Protein AF-A0A660RM12-F1 (afdb_monomer_lite)

Radius of gyration: 24.5 Å; chains: 1; bounding box: 63×21×73 Å

pLDDT: mean 92.26, std 6.86, range [71.0, 98.56]

Structure (mmCIF, N/CA/C/O backbone):
data_AF-A0A660RM12-F1
#
_entry.id   AF-A0A660RM12-F1
#
loop_
_atom_site.group_PDB
_atom_site.id
_atom_site.type_symbol
_atom_site.label_atom_id
_atom_site.label_alt_id
_atom_site.label_comp_id
_atom_site.label_asym_id
_atom_site.label_entity_id
_atom_site.label_seq_id
_atom_site.pdbx_PDB_ins_code
_atom_site.Cartn_x
_atom_site.Cartn_y
_atom_site.Cartn_z
_atom_site.occupancy
_atom_site.B_iso_or_equiv
_atom_site.auth_seq_id
_atom_site.auth_comp_id
_atom_site.auth_asym_id
_atom_site.auth_atom_id
_atom_site.pdbx_PDB_model_num
ATOM 1 N N . MET A 1 1 ? -39.500 2.221 46.446 1.00 71.56 1 MET A N 1
ATOM 2 C CA . MET A 1 1 ? -39.098 2.548 45.055 1.00 71.56 1 MET A CA 1
ATOM 3 C C . MET A 1 1 ? -37.606 2.876 44.793 1.00 71.56 1 MET A C 1
ATOM 5 O O . MET A 1 1 ? -37.277 2.927 43.617 1.00 71.56 1 MET A O 1
ATOM 9 N N . PRO A 1 2 ? -36.665 3.040 45.754 1.00 85.75 2 PRO A N 1
ATOM 10 C CA . PRO A 1 2 ? -35.268 3.387 45.411 1.00 85.75 2 PRO A CA 1
ATOM 11 C C . PRO A 1 2 ? -34.409 2.206 44.906 1.00 85.75 2 PRO A C 1
ATOM 13 O O . PRO A 1 2 ? -33.490 2.400 44.117 1.00 85.75 2 PRO A O 1
A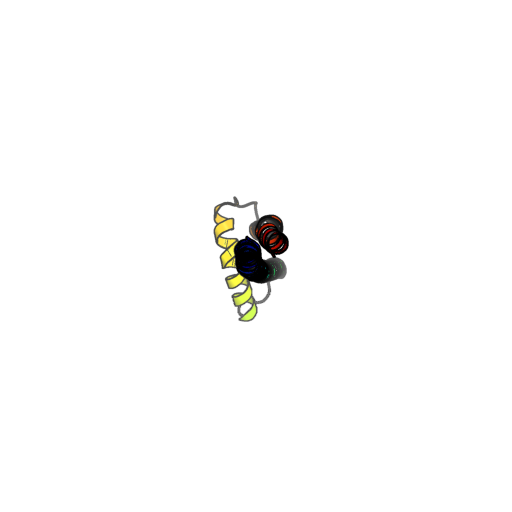TOM 16 N N . MET A 1 3 ? -34.731 0.969 45.305 1.00 89.12 3 MET A N 1
ATOM 17 C CA . MET A 1 3 ? -33.948 -0.230 44.957 1.00 89.12 3 MET A CA 1
ATOM 18 C C . MET A 1 3 ? -33.951 -0.548 43.449 1.00 89.12 3 MET A C 1
ATOM 20 O O . MET A 1 3 ? -32.929 -0.954 42.904 1.00 89.12 3 MET A O 1
ATOM 24 N N . LEU A 1 4 ? -35.069 -0.294 42.756 1.00 85.69 4 LEU A N 1
ATOM 25 C CA . LEU A 1 4 ? -35.182 -0.503 41.306 1.00 85.69 4 LEU A CA 1
ATOM 26 C C . LEU A 1 4 ? -34.331 0.494 40.505 1.00 85.69 4 LEU A C 1
ATOM 28 O O . LEU A 1 4 ? -33.701 0.109 39.525 1.00 85.69 4 LEU A O 1
ATOM 32 N N . VAL A 1 5 ? -34.250 1.753 40.947 1.00 88.00 5 VAL A N 1
ATOM 33 C CA . VAL A 1 5 ? -33.438 2.794 40.290 1.00 88.00 5 VAL A CA 1
ATOM 34 C C . VAL A 1 5 ? -31.944 2.477 40.404 1.00 88.00 5 VAL A C 1
ATOM 36 O O . VAL A 1 5 ? -31.204 2.587 39.427 1.00 88.00 5 VAL A O 1
ATOM 39 N N . ILE A 1 6 ? -31.506 2.018 41.581 1.00 88.25 6 ILE A N 1
ATOM 40 C CA . ILE A 1 6 ? -30.118 1.598 41.817 1.00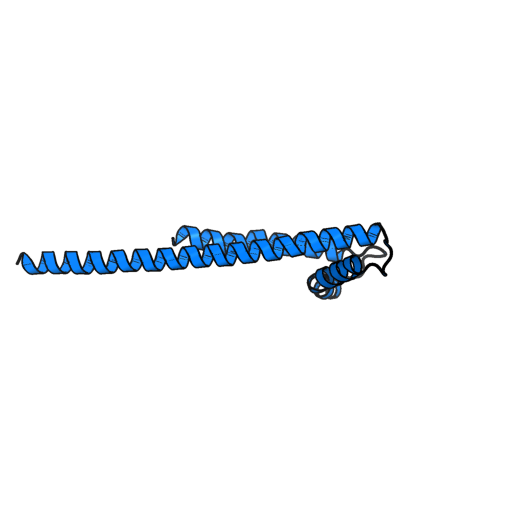 88.25 6 ILE A CA 1
ATOM 41 C C . ILE A 1 6 ? -29.770 0.392 40.940 1.00 88.25 6 ILE A C 1
ATOM 43 O O . ILE A 1 6 ? -28.719 0.379 40.300 1.00 88.25 6 ILE A O 1
ATOM 47 N N . TRP A 1 7 ? -30.665 -0.596 40.863 1.00 88.06 7 TRP A N 1
ATOM 48 C CA . TRP A 1 7 ? -30.447 -1.785 40.043 1.00 88.06 7 TRP A CA 1
ATOM 49 C C . TRP A 1 7 ? -30.310 -1.446 38.550 1.00 88.06 7 TRP A C 1
ATOM 51 O O . TRP A 1 7 ? -29.341 -1.869 37.920 1.00 88.06 7 TRP A O 1
ATOM 61 N N . ILE A 1 8 ? -31.201 -0.610 38.003 1.00 86.81 8 ILE A N 1
ATOM 62 C CA . ILE A 1 8 ? -31.144 -0.158 36.600 1.00 86.81 8 ILE A CA 1
ATOM 63 C C . ILE A 1 8 ? -29.845 0.610 36.314 1.00 86.81 8 ILE A C 1
ATOM 65 O O . ILE A 1 8 ? -29.202 0.370 35.293 1.00 86.81 8 ILE A O 1
ATOM 69 N N . SER A 1 9 ? -29.416 1.485 37.228 1.00 85.31 9 SER A N 1
ATOM 70 C CA . SER A 1 9 ? -28.171 2.254 37.088 1.00 85.31 9 SER A CA 1
ATOM 71 C C . SER A 1 9 ? -26.925 1.356 37.063 1.00 85.31 9 SER A C 1
ATOM 73 O O . SER A 1 9 ? -26.055 1.515 36.205 1.00 85.31 9 SER A O 1
ATOM 75 N N . ILE A 1 10 ? -26.855 0.353 37.945 1.00 85.69 10 ILE A N 1
ATOM 76 C CA . ILE A 1 10 ? -25.721 -0.584 38.012 1.00 85.69 10 ILE A CA 1
ATOM 77 C C . ILE A 1 10 ? -25.658 -1.469 36.762 1.00 85.69 10 ILE A C 1
ATOM 79 O O . ILE A 1 10 ? -24.586 -1.626 36.170 1.00 85.69 10 ILE A O 1
ATOM 83 N N . VAL A 1 11 ? -26.794 -2.035 36.344 1.00 87.38 11 VAL A N 1
ATOM 84 C CA . VAL A 1 11 ? -26.868 -2.879 35.141 1.00 87.38 11 VAL A CA 1
ATOM 85 C C . VAL A 1 11 ? -26.524 -2.062 33.894 1.00 87.38 11 VAL A C 1
ATOM 87 O O . VAL A 1 11 ? -25.710 -2.505 33.083 1.00 87.38 11 VAL A O 1
ATOM 90 N N . GLY A 1 12 ? -27.061 -0.844 33.779 1.00 80.56 12 GLY A N 1
ATOM 91 C CA . GLY A 1 12 ? -26.752 0.082 32.689 1.00 80.56 12 GLY A CA 1
ATOM 92 C C . GLY A 1 12 ? -25.262 0.410 32.609 1.00 80.56 12 GLY A C 1
ATOM 93 O O . GLY A 1 12 ? -24.659 0.254 31.551 1.00 80.56 12 GLY A O 1
ATOM 94 N N . LYS A 1 13 ? -24.631 0.762 33.735 1.00 82.69 13 LYS A N 1
ATOM 95 C CA . LYS A 1 13 ? -23.201 1.110 33.780 1.00 82.69 13 LYS A CA 1
ATOM 96 C C . LYS A 1 13 ? -22.293 -0.072 33.430 1.00 82.69 13 LYS A C 1
ATOM 98 O O . LYS A 1 13 ? -21.286 0.108 32.747 1.00 82.69 13 LYS A O 1
ATOM 103 N N . LYS A 1 14 ? -22.648 -1.287 33.862 1.00 81.88 14 LYS A N 1
ATOM 104 C CA . LYS A 1 14 ? -21.896 -2.509 33.530 1.00 81.88 14 LYS A CA 1
ATOM 105 C C . LYS A 1 14 ? -21.989 -2.847 32.040 1.00 81.88 14 LYS A C 1
ATOM 107 O O . LYS A 1 14 ? -20.973 -3.186 31.438 1.00 81.88 14 LYS A O 1
ATOM 112 N N . ASN A 1 15 ? -23.180 -2.737 31.450 1.00 80.25 15 ASN A N 1
ATOM 113 C CA . ASN A 1 15 ? -23.387 -2.981 30.021 1.00 80.25 15 ASN A CA 1
ATOM 114 C C . ASN A 1 15 ? -22.703 -1.914 29.158 1.00 80.25 15 ASN A C 1
ATOM 116 O O . ASN A 1 15 ? -22.064 -2.258 28.168 1.00 80.25 15 ASN A O 1
ATOM 120 N N . PHE A 1 16 ? -22.772 -0.647 29.573 1.00 79.19 16 PHE A N 1
ATOM 121 C CA . PHE A 1 16 ? -22.105 0.467 28.903 1.00 79.19 16 PHE A CA 1
ATOM 122 C C . PHE A 1 16 ? -20.579 0.298 28.907 1.00 79.19 16 PHE A C 1
ATOM 124 O O . PHE A 1 16 ? -19.966 0.276 27.847 1.00 79.19 16 PHE A O 1
ATOM 131 N N . SER A 1 17 ? -19.982 0.014 30.071 1.00 80.75 17 SER A N 1
ATOM 132 C CA . SER A 1 17 ? -18.533 -0.222 30.180 1.00 80.75 17 SER A CA 1
ATOM 133 C C . SER A 1 17 ? -18.052 -1.433 29.375 1.00 80.75 17 SER A C 1
ATOM 135 O O . SER A 1 17 ? -16.912 -1.461 28.912 1.00 80.75 17 SER A O 1
ATOM 137 N N . LYS A 1 18 ? -18.896 -2.459 29.217 1.00 84.00 18 LYS A N 1
ATOM 138 C CA . LYS A 1 18 ? -18.576 -3.598 28.353 1.00 84.00 18 LYS A CA 1
ATOM 139 C C . LYS A 1 18 ? -18.587 -3.189 26.876 1.00 84.00 18 LYS A C 1
ATOM 141 O O . LYS A 1 18 ? -17.625 -3.489 26.180 1.00 84.00 18 LYS A O 1
ATOM 146 N N . GLY A 1 19 ? -19.622 -2.471 26.436 1.00 83.69 19 GLY A N 1
ATOM 147 C CA . GLY A 1 19 ? -19.730 -1.977 25.060 1.00 83.69 19 GLY A CA 1
ATOM 148 C C . GLY A 1 19 ? -18.557 -1.081 24.657 1.00 83.69 19 GLY A C 1
ATOM 149 O O . GLY A 1 19 ? -17.985 -1.278 23.592 1.00 83.69 19 GLY A O 1
ATOM 150 N N . GLU A 1 20 ? -18.128 -0.178 25.542 1.00 85.75 20 GLU A N 1
ATOM 151 C CA . GLU A 1 20 ? -16.952 0.677 25.318 1.00 85.75 20 GLU A CA 1
ATOM 152 C C . GLU A 1 20 ? -15.669 -0.140 25.097 1.00 85.75 20 GLU A C 1
ATOM 154 O O . GLU A 1 20 ? -14.894 0.146 24.188 1.00 85.75 20 GLU A O 1
ATOM 159 N N . LYS A 1 21 ? -15.451 -1.199 25.887 1.00 87.50 21 LYS A N 1
ATOM 160 C CA . LYS A 1 21 ? -14.273 -2.070 25.734 1.00 87.50 21 LYS A CA 1
ATOM 161 C C . LYS A 1 21 ? -14.311 -2.871 24.438 1.00 87.50 21 LYS A C 1
ATOM 163 O O . LYS A 1 21 ? -13.277 -3.009 23.790 1.00 87.50 21 LYS A O 1
ATOM 168 N N . ASP A 1 22 ? -15.480 -3.386 24.066 1.00 89.12 22 ASP A N 1
ATOM 169 C CA . ASP A 1 22 ? -15.648 -4.153 22.832 1.00 89.12 22 ASP A CA 1
ATOM 170 C C . ASP A 1 22 ? -15.381 -3.255 21.605 1.00 89.12 22 ASP A C 1
ATOM 172 O O . ASP A 1 22 ? -14.647 -3.649 20.698 1.00 89.12 22 ASP A O 1
ATOM 176 N N . MET A 1 23 ? -15.877 -2.012 21.612 1.00 89.44 23 MET A N 1
ATOM 177 C CA . MET A 1 23 ? -15.620 -1.015 20.561 1.00 89.44 23 MET A CA 1
ATOM 178 C C . MET A 1 23 ? -14.145 -0.603 20.493 1.00 89.44 23 MET A C 1
ATOM 180 O O . MET A 1 23 ? -13.568 -0.573 19.405 1.00 89.44 23 MET A O 1
ATOM 184 N N . PHE 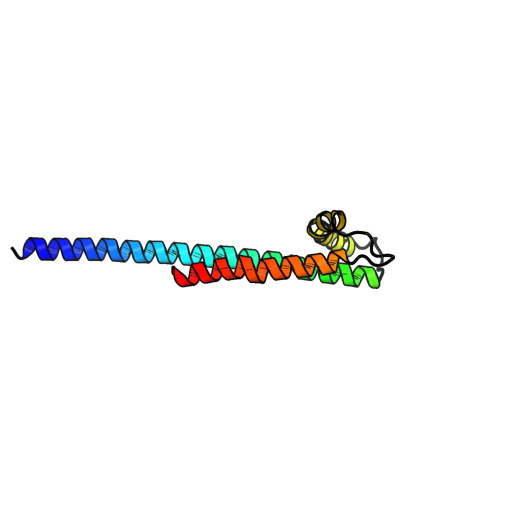A 1 24 ? -13.503 -0.404 21.646 1.00 92.94 24 PHE A N 1
ATOM 185 C CA . PHE A 1 24 ? -12.074 -0.108 21.727 1.00 92.94 24 PHE A CA 1
ATOM 186 C C . PHE A 1 24 ? -11.204 -1.227 21.134 1.00 92.94 24 PHE A C 1
ATOM 188 O O . PHE A 1 24 ? -10.259 -0.966 20.386 1.00 92.94 24 PHE A O 1
ATOM 195 N N . ILE A 1 25 ? -11.515 -2.493 21.430 1.00 94.94 25 ILE A N 1
ATOM 196 C CA . ILE A 1 25 ? -10.779 -3.643 20.878 1.00 94.94 25 ILE A CA 1
ATOM 197 C C . ILE A 1 25 ? -10.967 -3.721 19.357 1.00 94.94 25 ILE A C 1
ATOM 199 O O . ILE A 1 25 ? -9.993 -3.923 18.629 1.00 94.94 25 ILE A O 1
ATOM 203 N N . LEU A 1 26 ? -12.196 -3.532 18.870 1.00 95.75 26 LEU A N 1
ATOM 204 C CA . LEU A 1 26 ? -12.498 -3.550 17.437 1.00 95.75 26 LEU A CA 1
ATOM 205 C C . LEU A 1 26 ? -11.792 -2.418 16.680 1.00 95.75 26 LEU A C 1
ATOM 207 O O . LEU A 1 26 ? -11.209 -2.669 15.625 1.00 95.75 26 LEU A O 1
ATOM 211 N N . GLY A 1 27 ? -11.787 -1.198 17.222 1.00 97.06 27 GLY A N 1
ATOM 212 C CA . GLY A 1 27 ? -11.089 -0.064 16.615 1.00 97.06 27 GLY A CA 1
ATOM 213 C C . GLY A 1 27 ? -9.582 -0.310 16.496 1.00 97.06 27 GLY A C 1
ATOM 214 O O . GLY A 1 27 ? -9.010 -0.162 15.414 1.00 97.06 27 GLY A O 1
ATOM 215 N N . ASN A 1 28 ? -8.949 -0.815 17.561 1.00 97.56 28 ASN A N 1
ATOM 216 C CA . ASN A 1 28 ? -7.530 -1.191 17.535 1.00 97.56 28 ASN A CA 1
ATOM 217 C C . ASN A 1 28 ? -7.222 -2.302 16.523 1.00 97.56 28 ASN A C 1
ATOM 219 O O . ASN A 1 28 ? -6.180 -2.262 15.866 1.00 97.56 28 ASN A O 1
ATOM 223 N N . LEU A 1 29 ? -8.120 -3.278 16.361 1.00 97.69 29 LEU A N 1
ATOM 224 C CA . LEU A 1 29 ? -7.962 -4.334 15.362 1.00 97.69 29 LEU A CA 1
ATOM 225 C C . LEU A 1 29 ? -7.972 -3.762 13.936 1.00 97.69 29 LEU A C 1
ATOM 227 O O . LEU A 1 29 ? -7.120 -4.131 13.127 1.00 97.69 29 LEU A O 1
ATOM 231 N N . LEU A 1 30 ? -8.889 -2.838 13.632 1.00 98.12 30 LEU A N 1
ATOM 232 C CA . LEU A 1 30 ? -8.943 -2.170 12.326 1.00 98.12 30 LEU A CA 1
ATOM 233 C C . LEU A 1 30 ? -7.676 -1.352 12.052 1.00 98.12 30 LEU A C 1
ATOM 235 O O . LEU A 1 30 ? -7.103 -1.460 10.965 1.00 98.12 30 LEU A O 1
ATOM 239 N N . ILE A 1 31 ? -7.192 -0.600 13.046 1.00 98.38 31 ILE A N 1
ATOM 240 C CA . ILE A 1 31 ? -5.932 0.154 12.950 1.00 98.38 31 ILE A CA 1
ATOM 241 C C . ILE A 1 31 ? -4.763 -0.794 12.660 1.00 98.38 31 ILE A C 1
ATOM 243 O O . ILE A 1 31 ? -3.952 -0.518 11.772 1.00 98.38 31 ILE A O 1
ATOM 247 N N . ALA A 1 32 ? -4.679 -1.925 13.367 1.00 98.25 32 ALA A N 1
ATOM 248 C CA . ALA A 1 32 ? -3.611 -2.903 13.180 1.00 98.25 32 ALA A CA 1
ATOM 249 C C . ALA A 1 32 ? -3.638 -3.523 11.775 1.00 98.25 32 ALA A C 1
ATOM 251 O O . ALA A 1 32 ? -2.601 -3.583 11.114 1.00 98.25 32 ALA A O 1
ATOM 252 N N . ILE A 1 33 ? -4.816 -3.925 11.287 1.00 98.38 33 ILE A N 1
ATOM 253 C CA . ILE A 1 33 ? -4.985 -4.477 9.935 1.00 98.38 33 ILE A CA 1
ATOM 254 C C . ILE A 1 33 ? -4.566 -3.452 8.879 1.00 98.38 33 ILE A C 1
ATOM 256 O O . ILE A 1 33 ? -3.770 -3.774 7.995 1.00 98.38 33 ILE A O 1
ATOM 260 N N . GLY A 1 34 ? -5.057 -2.215 8.985 1.00 98.44 34 GLY A N 1
ATOM 261 C CA . GLY A 1 34 ? -4.678 -1.147 8.065 1.00 98.44 34 GLY A CA 1
ATOM 262 C C . GLY A 1 34 ? -3.173 -0.871 8.092 1.00 98.44 34 GLY A C 1
ATOM 263 O O . GLY A 1 34 ? -2.548 -0.761 7.042 1.00 98.44 34 GLY A O 1
ATOM 264 N N . SER A 1 35 ? -2.554 -0.861 9.272 1.00 98.31 35 SER A N 1
ATOM 265 C CA . SER A 1 35 ? -1.109 -0.633 9.414 1.00 98.31 35 SER A CA 1
ATOM 266 C C . SER A 1 35 ? -0.271 -1.748 8.784 1.00 98.31 35 SER A C 1
ATOM 268 O O . SER A 1 35 ? 0.718 -1.474 8.106 1.00 98.31 35 SER A O 1
ATOM 270 N N . VAL A 1 36 ? -0.665 -3.014 8.957 1.00 98.56 36 VAL A N 1
ATOM 271 C CA . VAL A 1 36 ? 0.012 -4.143 8.297 1.00 98.56 36 VAL A CA 1
ATOM 272 C C . VAL A 1 36 ? -0.132 -4.038 6.780 1.00 98.56 36 VAL A C 1
ATOM 274 O O . VAL A 1 36 ? 0.848 -4.226 6.058 1.00 98.56 36 VAL A O 1
ATOM 277 N N . LEU A 1 37 ? -1.323 -3.688 6.289 1.00 98.56 37 LEU A N 1
ATOM 278 C CA . LEU A 1 37 ? -1.562 -3.504 4.860 1.00 98.56 37 LEU A CA 1
ATOM 279 C C . LEU A 1 37 ? -0.710 -2.362 4.282 1.00 98.56 37 LEU A C 1
ATOM 281 O O . LEU A 1 37 ? -0.104 -2.546 3.227 1.00 98.56 37 LEU A O 1
ATOM 285 N N . HIS A 1 38 ? -0.588 -1.241 5.002 1.00 98.50 38 HIS A N 1
ATOM 286 C CA . HIS A 1 38 ? 0.306 -0.134 4.648 1.00 98.50 38 HIS A CA 1
ATOM 287 C C . HIS A 1 38 ? 1.749 -0.617 4.459 1.00 98.50 38 HIS A C 1
ATOM 289 O O . HIS A 1 38 ? 2.364 -0.362 3.426 1.00 98.50 38 HIS A O 1
ATOM 295 N N . ILE A 1 39 ? 2.282 -1.375 5.426 1.00 98.56 39 ILE A N 1
ATOM 296 C CA . ILE A 1 39 ? 3.656 -1.898 5.379 1.00 98.56 39 ILE A CA 1
ATOM 297 C C . ILE A 1 39 ? 3.862 -2.799 4.158 1.00 98.56 39 ILE A C 1
ATOM 299 O O . ILE A 1 39 ? 4.875 -2.680 3.469 1.00 98.56 39 ILE A O 1
ATOM 303 N N . VAL A 1 40 ? 2.905 -3.684 3.865 1.00 98.44 40 VAL A N 1
ATOM 304 C CA . VAL A 1 40 ? 2.980 -4.580 2.701 1.00 98.44 40 VAL A CA 1
ATOM 305 C C . VAL A 1 40 ? 2.983 -3.782 1.398 1.00 98.44 40 VAL A C 1
ATOM 307 O O . VAL A 1 40 ? 3.826 -4.030 0.534 1.00 98.44 40 VAL A O 1
ATOM 310 N N . ILE A 1 41 ? 2.086 -2.803 1.253 1.00 98.38 41 ILE A N 1
ATOM 311 C CA . ILE A 1 41 ? 2.045 -1.945 0.061 1.00 98.38 41 ILE A CA 1
ATOM 312 C C . ILE A 1 41 ? 3.356 -1.174 -0.084 1.00 98.38 41 ILE A C 1
ATOM 314 O O . ILE A 1 41 ? 3.936 -1.155 -1.168 1.00 98.38 41 ILE A O 1
ATOM 318 N N . TYR A 1 42 ? 3.857 -0.589 1.002 1.00 98.19 42 TYR A N 1
ATOM 319 C CA . TYR A 1 42 ? 5.089 0.193 1.008 1.00 98.19 42 TYR A CA 1
ATOM 320 C C . TYR A 1 42 ? 6.325 -0.651 0.664 1.00 98.19 42 TYR A C 1
ATOM 322 O O . TYR A 1 42 ? 7.203 -0.207 -0.077 1.00 98.19 42 TYR A O 1
ATOM 330 N N . PHE A 1 43 ? 6.365 -1.905 1.121 1.00 98.38 43 PHE A N 1
ATOM 331 C CA . PHE A 1 43 ? 7.384 -2.873 0.720 1.00 98.38 43 PHE A CA 1
ATOM 332 C C . PHE A 1 43 ? 7.373 -3.107 -0.796 1.00 98.38 43 PHE A C 1
ATOM 334 O O . PHE A 1 43 ? 8.408 -2.950 -1.450 1.00 98.38 43 PHE A O 1
ATOM 341 N N . PHE A 1 44 ? 6.212 -3.424 -1.380 1.00 98.31 44 PHE A N 1
ATOM 342 C CA . PHE A 1 44 ? 6.104 -3.625 -2.829 1.00 98.31 44 PHE A CA 1
ATOM 343 C C . PHE A 1 44 ? 6.397 -2.349 -3.617 1.00 98.31 44 PHE A C 1
ATOM 345 O O . PHE A 1 44 ? 7.043 -2.420 -4.661 1.00 98.31 44 PHE A O 1
ATOM 352 N N . TYR A 1 45 ? 5.996 -1.187 -3.102 1.00 98.12 45 TYR A N 1
ATOM 353 C CA . TYR A 1 45 ? 6.296 0.112 -3.697 1.00 98.12 45 TYR A CA 1
ATOM 354 C C . TYR A 1 45 ? 7.810 0.288 -3.895 1.00 98.12 45 TYR A C 1
ATOM 356 O O . TYR A 1 45 ? 8.267 0.573 -5.002 1.00 98.12 45 TYR A O 1
ATOM 364 N N . PHE A 1 46 ? 8.613 0.013 -2.862 1.00 98.25 46 PHE A N 1
ATOM 365 C CA . PHE A 1 46 ? 10.071 0.071 -2.976 1.00 98.25 46 PHE A CA 1
ATOM 366 C C . PHE A 1 46 ? 10.663 -1.011 -3.869 1.00 98.25 46 PHE A C 1
ATOM 368 O O . PHE A 1 46 ? 11.542 -0.709 -4.674 1.00 98.25 46 PHE A O 1
ATOM 375 N N . VAL A 1 47 ? 10.195 -2.255 -3.763 1.00 98.12 47 VAL A N 1
ATOM 376 C CA . VAL A 1 47 ? 10.668 -3.350 -4.626 1.00 98.12 47 VAL A CA 1
ATOM 377 C C . VAL A 1 47 ? 10.477 -3.000 -6.103 1.00 98.12 47 VAL A C 1
ATOM 379 O O . VAL A 1 47 ? 11.391 -3.206 -6.901 1.00 98.12 47 VAL A O 1
ATOM 382 N N . ILE A 1 48 ? 9.328 -2.427 -6.465 1.00 97.75 48 ILE A N 1
ATOM 383 C CA . ILE A 1 48 ? 9.015 -2.028 -7.842 1.00 97.75 48 ILE A CA 1
ATOM 384 C C . ILE A 1 48 ? 9.886 -0.851 -8.285 1.00 97.75 48 ILE A C 1
ATOM 386 O O . ILE A 1 48 ? 10.390 -0.871 -9.407 1.00 97.75 48 ILE A O 1
ATOM 390 N N . ILE A 1 49 ? 10.125 0.139 -7.418 1.00 97.38 49 ILE A N 1
ATOM 391 C CA . ILE A 1 49 ? 11.063 1.235 -7.716 1.00 97.38 49 ILE A CA 1
ATOM 392 C C . ILE A 1 49 ? 12.463 0.686 -7.984 1.00 97.38 49 ILE A C 1
ATOM 394 O O . ILE A 1 49 ? 13.076 1.037 -8.991 1.00 97.38 49 ILE A O 1
ATOM 398 N N . ILE A 1 50 ? 12.964 -0.199 -7.120 1.00 96.81 50 ILE A N 1
ATOM 399 C CA . ILE A 1 50 ? 14.287 -0.803 -7.291 1.00 96.81 50 ILE A CA 1
ATOM 400 C C . ILE A 1 50 ? 14.323 -1.596 -8.600 1.00 96.81 50 ILE A C 1
ATOM 402 O O . ILE A 1 50 ? 15.249 -1.415 -9.384 1.00 96.81 50 ILE A O 1
ATOM 406 N N . ALA A 1 51 ? 13.309 -2.415 -8.889 1.00 95.12 51 ALA A N 1
ATOM 407 C CA . ALA A 1 51 ? 13.217 -3.152 -10.147 1.00 95.12 51 ALA A CA 1
ATOM 408 C C . ALA A 1 51 ? 13.220 -2.222 -11.376 1.00 95.12 51 ALA A C 1
ATOM 410 O O . ALA A 1 51 ? 13.924 -2.494 -12.348 1.00 95.12 51 ALA A O 1
ATOM 411 N N . ALA A 1 52 ? 12.485 -1.107 -11.327 1.00 93.94 52 ALA A N 1
ATOM 412 C CA . ALA A 1 52 ? 12.453 -0.114 -12.399 1.00 93.94 52 ALA A CA 1
ATOM 413 C C . ALA A 1 52 ? 13.831 0.534 -12.609 1.00 93.94 52 ALA A C 1
ATOM 415 O O . ALA A 1 52 ? 14.307 0.613 -13.741 1.00 93.94 52 ALA A O 1
ATOM 416 N N . VAL A 1 53 ? 14.526 0.906 -11.532 1.00 94.56 53 VAL A N 1
ATOM 417 C CA . VAL A 1 53 ? 15.892 1.448 -11.607 1.00 94.56 53 VAL A CA 1
ATOM 418 C C . VAL A 1 53 ? 16.874 0.411 -12.157 1.00 94.56 53 VAL A C 1
ATOM 420 O O . VAL A 1 53 ? 17.655 0.721 -13.058 1.00 94.56 53 VAL A O 1
ATOM 423 N N . LEU A 1 54 ? 16.818 -0.837 -11.679 1.00 93.75 54 LEU A N 1
ATOM 424 C CA . LEU A 1 54 ? 17.658 -1.927 -12.188 1.00 93.75 54 LEU A CA 1
ATOM 425 C C . LEU A 1 54 ? 17.407 -2.183 -13.682 1.00 93.75 54 LEU A C 1
ATOM 427 O O . LEU A 1 54 ? 18.350 -2.510 -14.400 1.00 93.75 54 LEU A O 1
ATOM 431 N N . SER A 1 55 ? 16.184 -1.975 -14.179 1.00 89.38 55 SER A N 1
ATOM 432 C CA . SER A 1 55 ? 15.873 -2.136 -15.605 1.00 89.38 55 SER A CA 1
ATOM 433 C C . SER A 1 55 ? 16.626 -1.138 -16.499 1.00 89.38 55 SER A C 1
ATOM 435 O O . SER A 1 55 ? 17.050 -1.495 -17.601 1.00 89.38 55 SER A O 1
ATOM 437 N N . TRP A 1 56 ? 16.876 0.081 -16.006 1.00 89.06 56 TRP A N 1
ATOM 438 C CA . TRP A 1 56 ? 17.687 1.082 -16.706 1.00 89.06 56 TRP A CA 1
ATOM 439 C C . TRP A 1 56 ? 19.182 0.808 -16.592 1.00 89.06 56 TRP A C 1
ATOM 441 O O . TRP A 1 56 ? 19.905 0.956 -17.574 1.00 89.06 56 TRP A O 1
ATOM 451 N N . LEU A 1 57 ? 19.642 0.384 -15.413 1.00 91.19 57 LEU A N 1
ATOM 452 C CA . LEU A 1 57 ? 21.060 0.111 -15.165 1.00 91.19 57 LEU A CA 1
ATOM 453 C C . LEU A 1 57 ? 21.559 -1.165 -15.857 1.00 91.19 57 LEU A C 1
ATOM 455 O O . LEU A 1 57 ? 22.761 -1.306 -16.060 1.00 91.19 57 LEU A O 1
ATOM 459 N N . ARG A 1 58 ? 20.651 -2.086 -16.212 1.00 88.69 58 ARG A N 1
ATOM 460 C CA . ARG A 1 58 ? 20.950 -3.374 -16.866 1.00 88.69 58 ARG A CA 1
ATOM 461 C C . ARG A 1 58 ? 22.084 -4.156 -16.168 1.00 88.69 58 ARG A C 1
ATOM 463 O O . ARG A 1 58 ? 23.075 -4.510 -16.809 1.00 88.69 58 ARG A O 1
ATOM 470 N N . PRO A 1 59 ? 21.968 -4.424 -14.855 1.00 89.56 59 PRO A N 1
ATOM 471 C CA . PRO A 1 59 ? 22.984 -5.149 -14.100 1.00 89.56 59 PRO A CA 1
ATOM 472 C C . PRO A 1 59 ? 23.049 -6.630 -14.507 1.00 89.56 59 PRO A C 1
ATOM 474 O O . PRO A 1 59 ? 22.149 -7.151 -15.166 1.00 89.56 59 PRO A O 1
ATOM 477 N N . ASN A 1 60 ? 24.102 -7.331 -14.071 1.00 90.75 60 ASN A N 1
ATOM 478 C CA . ASN A 1 60 ? 24.291 -8.752 -14.370 1.00 90.75 60 ASN A CA 1
ATOM 479 C C . ASN A 1 60 ? 23.086 -9.603 -13.880 1.00 90.75 60 ASN A C 1
ATOM 481 O O . ASN A 1 60 ? 22.856 -9.683 -12.667 1.00 90.75 60 ASN A O 1
ATOM 485 N N . PRO A 1 61 ? 22.350 -10.282 -14.785 1.00 83.88 61 PRO A N 1
ATOM 486 C CA . PRO A 1 61 ? 21.136 -11.032 -14.447 1.00 83.88 61 PRO A CA 1
ATOM 487 C C . PRO A 1 61 ? 21.398 -12.311 -13.636 1.00 83.88 61 PRO A C 1
ATOM 489 O O . PRO A 1 61 ? 20.473 -12.884 -13.065 1.00 83.88 61 PRO A O 1
ATOM 492 N N . TYR A 1 62 ? 22.646 -12.774 -13.542 1.00 89.19 62 TYR A N 1
ATOM 493 C CA . TYR A 1 62 ? 22.989 -13.967 -12.762 1.00 89.19 62 TYR A CA 1
ATOM 494 C C . TYR A 1 62 ? 23.078 -13.701 -11.254 1.00 89.19 62 TYR A C 1
ATOM 496 O O . TYR A 1 62 ? 23.226 -14.639 -10.472 1.00 89.19 62 TYR A O 1
ATOM 504 N N . HIS A 1 63 ? 22.963 -12.444 -10.814 1.00 93.50 63 HIS A N 1
ATOM 505 C CA . HIS A 1 63 ? 22.988 -12.131 -9.391 1.00 93.50 63 HIS A CA 1
ATOM 506 C C . HIS A 1 63 ? 21.666 -12.551 -8.713 1.00 93.50 63 HIS A C 1
ATOM 508 O O . HIS A 1 63 ? 20.596 -12.053 -9.085 1.00 93.50 63 HIS A O 1
ATOM 514 N N . PRO A 1 64 ? 21.696 -13.402 -7.671 1.00 93.50 64 PRO A N 1
ATOM 515 C CA . PRO A 1 64 ? 20.485 -13.969 -7.074 1.00 93.50 64 PRO A CA 1
ATOM 516 C C . PRO A 1 64 ? 19.539 -12.899 -6.509 1.00 93.50 64 PRO A C 1
ATOM 518 O O . PRO A 1 64 ? 18.326 -13.005 -6.669 1.00 93.50 64 PRO A O 1
ATOM 521 N N . VAL A 1 65 ? 20.081 -11.823 -5.925 1.00 94.94 65 VAL A N 1
ATOM 522 C CA . VAL A 1 65 ? 19.277 -10.715 -5.371 1.00 94.94 65 VAL A CA 1
ATOM 523 C C . VAL A 1 65 ? 18.490 -9.976 -6.458 1.00 94.94 65 VAL A C 1
ATOM 525 O O . VAL A 1 65 ? 17.336 -9.622 -6.238 1.00 94.94 65 VAL A O 1
ATOM 528 N N . ILE A 1 66 ? 19.071 -9.790 -7.648 1.00 94.62 66 ILE A N 1
ATOM 529 C CA . ILE A 1 66 ? 18.404 -9.098 -8.761 1.00 94.62 66 ILE A CA 1
ATOM 530 C C . ILE A 1 66 ? 17.207 -9.926 -9.242 1.00 94.62 66 ILE A C 1
ATOM 532 O O . ILE A 1 66 ? 16.113 -9.394 -9.422 1.00 94.62 66 ILE A O 1
ATOM 536 N N . ASN A 1 67 ? 17.384 -11.24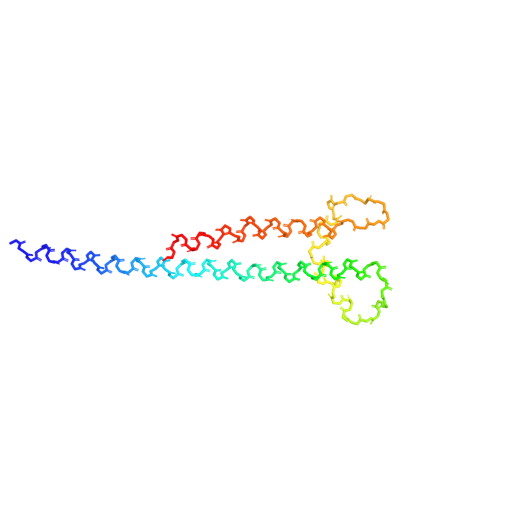4 -9.354 1.00 94.19 67 ASN A N 1
ATOM 537 C CA . ASN A 1 67 ? 16.303 -12.154 -9.726 1.00 94.19 67 ASN A CA 1
ATOM 538 C C . ASN A 1 67 ? 15.173 -12.183 -8.692 1.00 94.19 67 ASN A C 1
ATOM 540 O O . ASN A 1 67 ? 14.008 -12.269 -9.073 1.00 94.19 67 ASN A O 1
ATOM 544 N N . ILE A 1 68 ? 15.491 -12.088 -7.398 1.00 96.31 68 ILE A N 1
ATOM 545 C CA . ILE A 1 68 ? 14.478 -11.986 -6.338 1.00 96.31 68 ILE A CA 1
ATOM 546 C C . ILE A 1 68 ? 13.684 -10.684 -6.482 1.00 96.31 68 ILE A C 1
ATOM 548 O O . ILE A 1 68 ? 12.457 -10.724 -6.450 1.00 96.31 68 ILE A O 1
ATOM 552 N N . ILE A 1 69 ? 14.359 -9.551 -6.695 1.00 96.62 69 ILE A N 1
ATOM 553 C CA . ILE A 1 69 ? 13.704 -8.246 -6.868 1.00 96.62 69 ILE A CA 1
ATOM 554 C C . ILE A 1 69 ? 12.754 -8.268 -8.069 1.00 96.62 69 ILE A C 1
ATOM 556 O O . ILE A 1 69 ? 11.594 -7.879 -7.929 1.00 96.62 69 ILE A O 1
ATOM 560 N N . TYR A 1 70 ? 13.204 -8.767 -9.224 1.00 95.25 70 TYR A N 1
ATOM 561 C CA . TYR A 1 70 ? 12.339 -8.873 -10.400 1.00 95.25 70 TYR A CA 1
ATOM 562 C C . TYR A 1 70 ? 11.161 -9.811 -10.158 1.00 95.25 70 TYR A C 1
ATOM 564 O O . TYR A 1 70 ? 10.036 -9.423 -10.444 1.00 95.25 70 TYR A O 1
ATOM 572 N N . ARG A 1 71 ? 11.375 -10.986 -9.550 1.00 96.06 71 ARG A N 1
ATOM 573 C CA . ARG A 1 71 ? 10.282 -11.917 -9.219 1.00 96.06 71 ARG A CA 1
ATOM 574 C C . ARG A 1 71 ? 9.248 -11.293 -8.289 1.00 96.06 71 ARG A C 1
ATOM 576 O O . ARG A 1 71 ? 8.060 -11.477 -8.521 1.00 96.06 71 ARG A O 1
ATOM 583 N N . LEU A 1 72 ? 9.680 -10.572 -7.256 1.00 97.25 72 LEU A N 1
ATOM 584 C CA . LEU A 1 72 ? 8.771 -9.903 -6.324 1.00 97.25 72 LEU A CA 1
ATOM 585 C C . LEU A 1 72 ? 7.997 -8.769 -7.004 1.00 97.25 72 LEU A C 1
ATOM 587 O O . LEU A 1 72 ? 6.784 -8.677 -6.837 1.00 97.25 72 LEU A O 1
ATOM 591 N N . SER A 1 73 ? 8.677 -7.938 -7.795 1.00 96.81 73 SER A N 1
ATOM 592 C CA . SER A 1 73 ? 8.048 -6.862 -8.571 1.00 96.81 73 SER A CA 1
ATOM 593 C C . SER A 1 73 ? 7.013 -7.414 -9.559 1.00 96.81 73 SER A C 1
ATOM 595 O O . SER A 1 73 ? 5.872 -6.953 -9.621 1.00 96.81 73 SER A O 1
ATOM 597 N N . ASP A 1 74 ? 7.381 -8.473 -10.278 1.00 95.38 74 ASP A N 1
ATOM 598 C CA . ASP A 1 74 ? 6.572 -9.097 -11.318 1.00 95.38 74 ASP A CA 1
ATOM 599 C C . ASP A 1 74 ? 5.259 -9.694 -10.792 1.00 95.38 74 ASP A C 1
ATOM 601 O O . ASP A 1 74 ? 4.297 -9.761 -11.555 1.00 95.38 74 ASP A O 1
ATOM 605 N N . ILE A 1 75 ? 5.168 -10.074 -9.508 1.00 96.06 75 ILE A N 1
ATOM 606 C CA . ILE A 1 75 ? 3.905 -10.533 -8.893 1.00 96.06 75 ILE A CA 1
ATOM 607 C C . ILE A 1 75 ? 2.805 -9.474 -9.049 1.00 96.06 75 ILE A C 1
ATOM 609 O O . ILE A 1 75 ? 1.662 -9.822 -9.342 1.00 96.06 75 ILE A O 1
ATOM 613 N N . ILE A 1 76 ? 3.149 -8.193 -8.888 1.00 96.44 76 ILE A N 1
ATOM 614 C CA . ILE A 1 76 ? 2.191 -7.081 -8.955 1.00 96.44 76 ILE A CA 1
ATOM 615 C C . ILE A 1 76 ? 2.169 -6.450 -10.353 1.00 96.44 76 ILE A C 1
ATOM 617 O O . ILE A 1 76 ? 1.100 -6.127 -10.870 1.00 96.44 76 ILE A O 1
ATOM 621 N N . VAL A 1 77 ? 3.331 -6.310 -10.999 1.00 95.56 77 VAL A N 1
ATOM 622 C CA . VAL A 1 77 ? 3.452 -5.612 -12.289 1.00 95.56 77 VAL A CA 1
ATOM 623 C C . VAL A 1 77 ? 2.942 -6.460 -13.463 1.00 95.56 77 VAL A C 1
ATOM 625 O O . VAL A 1 77 ? 2.310 -5.915 -14.369 1.00 95.56 77 VAL A O 1
ATOM 628 N N . ASN A 1 78 ? 3.151 -7.786 -13.481 1.00 94.00 78 ASN A N 1
ATOM 629 C CA . ASN A 1 78 ? 2.735 -8.629 -14.618 1.00 94.00 78 ASN A CA 1
ATOM 630 C C . ASN A 1 78 ? 1.223 -8.646 -14.877 1.00 94.00 78 ASN A C 1
ATOM 632 O O . ASN A 1 78 ? 0.835 -8.597 -16.046 1.00 94.00 78 ASN A O 1
ATOM 636 N N . PRO A 1 79 ? 0.349 -8.715 -13.857 1.00 93.12 79 PRO A N 1
ATOM 637 C CA . PRO A 1 79 ? -1.084 -8.553 -14.072 1.00 93.12 79 PRO A CA 1
ATOM 638 C C . PRO A 1 79 ? -1.426 -7.224 -14.750 1.00 93.12 79 PRO A C 1
ATOM 640 O O . PRO A 1 79 ? -2.253 -7.199 -15.657 1.00 93.12 79 PRO A O 1
ATOM 643 N N . ILE A 1 80 ? -0.751 -6.139 -14.365 1.00 93.12 80 ILE A N 1
ATOM 644 C CA . ILE A 1 80 ? -0.997 -4.790 -14.887 1.00 93.12 80 ILE A CA 1
ATOM 645 C C . ILE A 1 80 ? -0.486 -4.655 -16.326 1.00 93.12 80 ILE A C 1
ATOM 647 O O . ILE A 1 80 ? -1.191 -4.095 -17.163 1.00 93.12 80 ILE A O 1
ATOM 651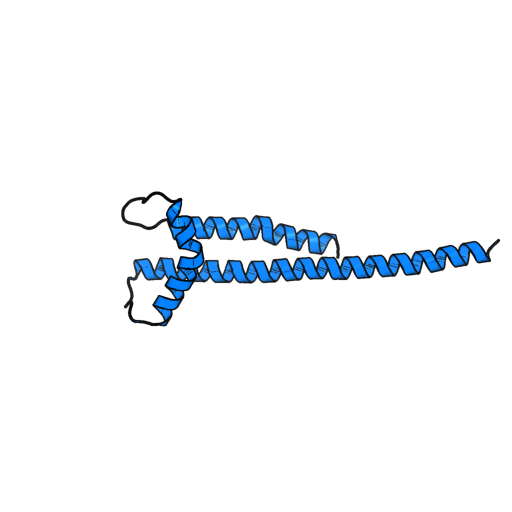 N N . ARG A 1 81 ? 0.659 -5.268 -16.662 1.00 91.19 81 ARG A N 1
ATOM 652 C CA . ARG A 1 81 ? 1.195 -5.341 -18.038 1.00 91.19 81 ARG A CA 1
ATOM 653 C C . ARG A 1 81 ? 0.191 -5.878 -19.060 1.00 91.19 81 ARG A C 1
ATOM 655 O O . ARG A 1 81 ? 0.286 -5.541 -20.230 1.00 91.19 81 ARG A O 1
ATOM 662 N N . ARG A 1 82 ? -0.773 -6.706 -18.643 1.00 88.38 82 ARG A N 1
ATOM 663 C CA . ARG A 1 82 ? -1.811 -7.243 -19.545 1.00 88.38 82 ARG A CA 1
ATOM 664 C C . ARG A 1 82 ? -2.826 -6.190 -19.987 1.00 88.38 82 ARG A C 1
ATOM 666 O O . ARG A 1 82 ? -3.461 -6.369 -21.020 1.00 88.38 82 ARG A O 1
ATOM 673 N N . PHE A 1 83 ? -2.991 -5.127 -19.205 1.00 88.44 83 PHE A N 1
ATOM 674 C CA . PHE A 1 83 ? -3.933 -4.041 -19.476 1.00 88.44 83 PHE A CA 1
ATOM 675 C C . PHE A 1 83 ? -3.256 -2.807 -20.070 1.00 88.44 83 PHE A C 1
ATOM 677 O O . PHE A 1 83 ? -3.928 -1.963 -20.658 1.00 88.44 83 PHE A O 1
ATOM 684 N N . VAL A 1 84 ? -1.937 -2.690 -19.916 1.00 84.81 84 VAL A N 1
ATOM 685 C CA . VAL A 1 84 ? -1.160 -1.574 -20.453 1.00 84.81 84 VAL A CA 1
ATOM 686 C C . VAL A 1 84 ? -0.722 -1.923 -21.879 1.00 84.81 84 VAL A C 1
ATOM 688 O O . VAL A 1 84 ? 0.055 -2.861 -22.058 1.00 84.81 84 VAL A O 1
ATOM 691 N N . PRO A 1 85 ? -1.193 -1.201 -22.912 1.00 77.19 85 PRO A N 1
ATOM 692 C CA . PRO A 1 85 ? -0.709 -1.417 -24.268 1.00 77.19 85 PRO A CA 1
ATOM 693 C C . PRO A 1 85 ? 0.797 -1.102 -24.349 1.00 77.19 85 PRO A C 1
ATOM 695 O O . PRO A 1 85 ? 1.272 -0.207 -23.649 1.00 77.19 85 PRO A O 1
ATOM 698 N N . PRO A 1 86 ? 1.571 -1.806 -25.193 1.00 74.19 86 PRO A N 1
ATOM 699 C CA . PRO A 1 86 ? 3.006 -1.567 -25.317 1.00 74.19 86 PRO A CA 1
ATOM 700 C C . PRO A 1 86 ? 3.275 -0.159 -25.875 1.00 74.19 86 PRO A C 1
ATOM 702 O O . PRO A 1 86 ? 3.036 0.115 -27.049 1.00 74.19 86 PRO A O 1
ATOM 705 N N . LEU A 1 87 ? 3.783 0.745 -25.031 1.00 73.88 87 LEU A N 1
ATOM 706 C CA . LEU A 1 87 ? 4.099 2.139 -25.379 1.00 73.88 87 LEU A CA 1
ATOM 707 C C . LEU A 1 87 ? 5.548 2.284 -25.882 1.00 73.88 87 LEU A C 1
ATOM 709 O O . LEU A 1 87 ? 6.343 3.068 -25.365 1.00 73.88 87 LEU A O 1
ATOM 713 N N . GLY A 1 88 ? 5.900 1.512 -26.913 1.00 73.19 88 GLY A N 1
ATOM 714 C CA . GLY A 1 88 ? 7.230 1.542 -27.532 1.00 73.19 88 GLY A CA 1
ATOM 715 C C . GLY A 1 88 ? 8.282 0.731 -26.764 1.00 73.19 88 GLY A C 1
ATOM 716 O O . GLY A 1 88 ? 8.037 -0.415 -26.400 1.00 73.19 88 GLY A O 1
ATOM 717 N N . PHE A 1 89 ? 9.476 1.303 -26.559 1.00 71.00 89 PHE A N 1
ATOM 718 C CA . PHE A 1 89 ? 10.646 0.599 -25.998 1.00 71.00 89 PHE A CA 1
ATOM 719 C C . PHE A 1 89 ? 10.738 0.608 -24.463 1.00 71.00 89 PHE A C 1
ATOM 721 O O . PHE A 1 89 ? 11.617 -0.054 -23.909 1.00 71.00 89 PHE A O 1
ATOM 728 N N . VAL A 1 90 ? 9.886 1.371 -23.771 1.00 78.69 90 VAL A N 1
ATOM 729 C CA . VAL A 1 90 ? 9.937 1.533 -22.311 1.00 78.69 90 VAL A CA 1
ATOM 730 C C . VAL A 1 90 ? 8.683 0.940 -21.688 1.00 78.69 90 VAL A C 1
ATOM 732 O O . VAL A 1 90 ? 7.565 1.282 -22.067 1.00 78.69 90 VAL A O 1
ATOM 735 N N . ASP A 1 91 ? 8.870 0.063 -20.705 1.00 84.12 91 ASP A N 1
ATOM 736 C CA . ASP A 1 91 ? 7.767 -0.487 -19.929 1.00 84.12 91 ASP A CA 1
ATOM 737 C C . ASP A 1 91 ? 7.269 0.552 -18.913 1.00 84.12 91 ASP A C 1
ATOM 739 O O . ASP A 1 91 ? 7.950 0.858 -17.934 1.00 84.12 91 ASP A O 1
ATOM 743 N N . ILE A 1 92 ? 6.080 1.108 -19.157 1.00 89.88 92 ILE A N 1
ATOM 744 C CA . ILE A 1 92 ? 5.426 2.092 -18.274 1.00 89.88 92 ILE A CA 1
ATOM 745 C C . ILE A 1 92 ? 4.615 1.392 -17.166 1.00 89.88 92 ILE A C 1
ATOM 747 O O . ILE A 1 92 ? 4.182 2.020 -16.197 1.00 89.88 92 ILE A O 1
ATOM 751 N N . SER A 1 93 ? 4.447 0.070 -17.244 1.00 92.88 93 SER A N 1
ATOM 752 C CA . SER A 1 93 ? 3.660 -0.706 -16.281 1.00 92.88 93 SER A CA 1
ATOM 753 C C . SER A 1 93 ? 4.132 -0.556 -14.829 1.00 92.88 93 SER A C 1
ATOM 755 O O . SER A 1 93 ? 3.263 -0.425 -13.965 1.00 92.88 93 SER A O 1
ATOM 757 N N . PRO A 1 94 ? 5.446 -0.499 -14.506 1.00 93.69 94 PRO A N 1
ATOM 758 C CA . PRO A 1 94 ? 5.905 -0.224 -13.145 1.00 93.69 94 PRO A CA 1
ATOM 759 C C . PRO A 1 94 ? 5.383 1.112 -12.611 1.00 93.69 94 PRO A C 1
ATOM 761 O O . PRO A 1 94 ? 4.903 1.174 -11.485 1.00 93.69 94 PRO A O 1
ATOM 764 N N . PHE A 1 95 ? 5.393 2.168 -13.427 1.00 94.50 95 PHE A N 1
ATOM 765 C CA . PHE A 1 95 ? 4.902 3.485 -13.020 1.00 94.50 95 PHE A CA 1
ATOM 766 C C . PHE A 1 95 ? 3.395 3.472 -12.738 1.00 94.50 95 PHE A C 1
ATOM 768 O O . PHE A 1 95 ? 2.951 3.941 -11.691 1.00 94.50 95 PHE A O 1
ATOM 775 N N . ILE A 1 96 ? 2.610 2.861 -13.629 1.00 95.06 96 ILE A N 1
ATOM 776 C CA . ILE A 1 96 ? 1.160 2.695 -13.438 1.00 95.06 96 ILE A CA 1
ATOM 777 C C . ILE A 1 96 ? 0.877 1.869 -12.178 1.00 95.06 96 ILE A C 1
ATOM 779 O O . ILE A 1 96 ? -0.015 2.201 -11.400 1.00 95.06 96 ILE A O 1
ATOM 783 N N . THR A 1 97 ? 1.673 0.829 -11.934 1.00 96.44 97 THR A N 1
ATOM 784 C CA . THR A 1 97 ? 1.562 0.002 -10.729 1.00 96.44 97 THR A CA 1
ATOM 785 C C . THR A 1 97 ? 1.803 0.815 -9.462 1.00 96.44 97 THR A C 1
ATOM 787 O O . THR A 1 97 ? 1.024 0.706 -8.518 1.00 96.44 97 THR A O 1
ATOM 790 N N . LEU A 1 98 ? 2.835 1.663 -9.441 1.00 97.81 98 LEU A N 1
ATOM 791 C CA . LEU A 1 98 ? 3.118 2.541 -8.303 1.00 97.81 98 LEU A CA 1
ATOM 792 C C . LEU A 1 98 ? 1.957 3.505 -8.030 1.00 97.81 98 LEU A C 1
ATOM 794 O O . LEU A 1 98 ? 1.585 3.682 -6.872 1.00 97.81 98 LEU A O 1
ATOM 798 N N . LEU A 1 99 ? 1.339 4.070 -9.072 1.00 97.69 99 LEU A N 1
ATOM 799 C CA . LEU A 1 99 ? 0.159 4.927 -8.919 1.00 97.69 99 LEU A CA 1
ATOM 800 C C . LEU A 1 99 ? -1.036 4.171 -8.325 1.00 97.69 99 LEU A C 1
ATOM 802 O O . LEU A 1 99 ? -1.703 4.693 -7.434 1.00 97.69 99 LEU A O 1
ATOM 806 N N . ILE A 1 100 ? -1.290 2.942 -8.779 1.00 97.69 100 ILE A N 1
ATOM 807 C CA . ILE A 1 100 ? -2.368 2.097 -8.246 1.00 97.69 100 ILE A CA 1
ATOM 808 C C . ILE A 1 100 ? -2.107 1.756 -6.777 1.00 97.69 100 ILE A C 1
ATOM 810 O O . ILE A 1 100 ? -3.002 1.910 -5.950 1.00 97.69 100 ILE A O 1
ATOM 814 N N . LEU A 1 101 ? -0.888 1.332 -6.434 1.00 98.06 101 LEU A N 1
ATOM 815 C CA . LEU A 1 101 ? -0.512 1.030 -5.052 1.00 98.06 101 LEU A CA 1
ATOM 816 C C . LEU A 1 101 ? -0.647 2.259 -4.150 1.00 98.06 101 LEU A C 1
ATOM 818 O O . LEU A 1 101 ? -1.216 2.157 -3.066 1.00 98.06 101 LEU A O 1
ATOM 822 N N . TYR A 1 102 ? -0.189 3.423 -4.617 1.00 98.25 102 TYR A N 1
ATOM 823 C CA . TYR A 1 102 ? -0.341 4.682 -3.894 1.00 98.25 102 TYR A CA 1
ATOM 824 C C . TYR A 1 102 ? -1.813 5.042 -3.677 1.00 98.25 102 TYR A C 1
ATOM 826 O O . TYR A 1 102 ? -2.199 5.427 -2.576 1.00 98.25 102 TYR A O 1
ATOM 834 N N . PHE A 1 103 ? -2.653 4.880 -4.702 1.00 98.50 103 PHE A N 1
ATOM 835 C CA . PHE A 1 103 ? -4.088 5.113 -4.584 1.00 98.50 103 PHE A CA 1
ATOM 836 C C . PHE A 1 103 ? -4.744 4.157 -3.582 1.00 98.50 103 PHE A C 1
ATOM 838 O O . PHE A 1 103 ? -5.526 4.600 -2.745 1.00 98.50 103 PHE A O 1
ATOM 845 N N . ILE A 1 104 ? -4.417 2.862 -3.631 1.00 98.38 104 ILE A N 1
ATOM 846 C CA . ILE A 1 104 ? -4.942 1.858 -2.693 1.00 98.38 104 ILE A CA 1
ATOM 847 C C . ILE A 1 104 ? -4.547 2.211 -1.260 1.00 98.38 104 ILE A C 1
ATOM 849 O O . ILE A 1 104 ? -5.393 2.166 -0.367 1.00 98.38 104 ILE A O 1
ATOM 853 N N . ASP A 1 105 ? -3.293 2.598 -1.03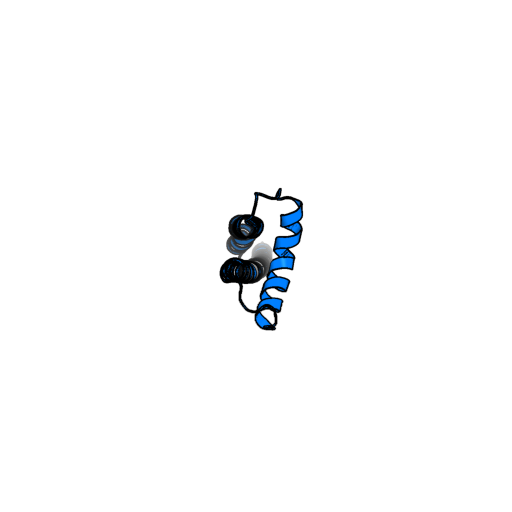7 1.00 98.44 105 ASP A N 1
ATOM 854 C CA . ASP A 1 105 ? -2.831 3.020 0.281 1.00 98.44 105 ASP A CA 1
ATOM 855 C C . ASP A 1 105 ? -3.582 4.265 0.767 1.00 98.44 105 ASP A C 1
ATOM 857 O O . ASP A 1 105 ? -4.186 4.285 1.841 1.00 98.44 105 ASP A O 1
ATOM 861 N N . LEU A 1 106 ? -3.620 5.301 -0.068 1.00 98.25 106 LEU A N 1
ATOM 862 C CA . LEU A 1 106 ? -4.224 6.574 0.289 1.00 98.25 106 LEU A CA 1
ATOM 863 C C . LEU A 1 106 ? -5.735 6.470 0.504 1.00 98.25 106 LEU A C 1
ATOM 865 O O . LEU A 1 106 ? -6.262 7.132 1.392 1.00 98.25 106 LEU A O 1
ATOM 869 N N . PHE A 1 107 ? -6.432 5.672 -0.299 1.00 98.31 107 PHE A N 1
ATOM 870 C CA . PHE A 1 107 ? -7.882 5.561 -0.235 1.00 98.31 107 PHE A CA 1
ATOM 871 C C . PHE A 1 107 ? -8.328 4.441 0.705 1.00 98.31 107 PHE A C 1
ATOM 873 O O . PHE A 1 107 ? -9.022 4.702 1.684 1.00 98.31 107 PHE A O 1
ATOM 880 N N . ILE A 1 108 ? -7.926 3.196 0.446 1.00 98.19 108 ILE A N 1
ATOM 881 C CA . ILE A 1 108 ? -8.436 2.028 1.175 1.00 98.19 108 ILE A CA 1
ATOM 882 C C . ILE A 1 108 ? -7.801 1.947 2.562 1.00 98.19 108 ILE A C 1
ATOM 884 O O . ILE A 1 108 ? -8.518 1.897 3.562 1.00 98.19 108 ILE A O 1
ATOM 888 N N . VAL A 1 109 ? -6.468 1.972 2.645 1.00 98.31 109 VAL A N 1
ATOM 889 C CA . VAL A 1 109 ? -5.767 1.763 3.922 1.00 98.31 109 VAL A CA 1
ATOM 890 C C . VAL A 1 109 ? -6.063 2.887 4.906 1.00 98.31 109 VAL A C 1
ATOM 892 O O . VAL A 1 109 ? -6.443 2.619 6.048 1.00 98.31 109 VAL A O 1
ATOM 895 N N . ARG A 1 110 ? -5.967 4.146 4.463 1.00 97.94 110 ARG A N 1
ATOM 896 C CA . ARG A 1 110 ? -6.273 5.288 5.337 1.00 97.94 110 ARG A CA 1
ATOM 897 C C . ARG A 1 110 ? -7.723 5.287 5.806 1.00 97.94 110 ARG A C 1
ATOM 899 O O . ARG A 1 110 ? -7.952 5.586 6.973 1.00 97.94 110 ARG A O 1
ATOM 906 N N . SER A 1 111 ? -8.679 4.896 4.958 1.00 98.12 111 SER A N 1
ATOM 907 C CA . SER A 1 111 ? -10.086 4.785 5.371 1.00 98.12 111 SER A CA 1
ATOM 908 C C . SER A 1 111 ? -10.275 3.741 6.473 1.00 98.12 111 SER A C 1
ATOM 910 O O . SER A 1 111 ? -10.960 4.014 7.455 1.00 98.12 111 SER A O 1
ATOM 912 N N . ILE A 1 112 ? -9.639 2.568 6.361 1.00 98.06 112 ILE A N 1
ATOM 913 C CA . ILE A 1 112 ? -9.713 1.508 7.386 1.00 98.06 112 ILE A CA 1
ATOM 914 C C . ILE A 1 112 ? -9.144 2.000 8.720 1.00 98.06 112 ILE A C 1
ATOM 916 O O . ILE A 1 112 ? -9.774 1.831 9.764 1.00 98.06 112 ILE A O 1
ATOM 920 N N . ILE A 1 113 ? -7.970 2.630 8.685 1.00 98.19 113 ILE A N 1
ATOM 921 C CA . ILE A 1 113 ? -7.313 3.154 9.887 1.00 98.19 113 ILE A CA 1
ATOM 922 C C . ILE A 1 113 ? -8.161 4.260 10.524 1.00 98.19 113 ILE A C 1
ATOM 924 O O . ILE A 1 113 ? -8.375 4.248 11.735 1.00 98.19 113 ILE A O 1
ATOM 928 N N . GLN A 1 114 ? -8.682 5.190 9.720 1.00 97.88 114 GLN A N 1
ATOM 929 C CA . GLN A 1 114 ? -9.527 6.277 10.208 1.00 97.88 114 GLN A CA 1
ATOM 930 C C . GLN A 1 114 ? -10.809 5.747 10.854 1.00 97.88 114 GLN A C 1
ATOM 932 O O . GLN A 1 114 ? -11.172 6.212 11.930 1.00 97.88 114 GLN A O 1
ATOM 937 N N . LEU A 1 115 ? -11.461 4.747 10.256 1.00 97.56 115 LEU A N 1
ATOM 938 C CA . LEU A 1 115 ? -12.619 4.088 10.868 1.00 97.56 115 LEU A CA 1
ATOM 939 C C . LEU A 1 115 ? -12.256 3.441 12.205 1.00 97.56 115 LEU A C 1
ATOM 941 O O . LEU A 1 115 ? -13.022 3.547 13.158 1.00 97.56 115 LEU A O 1
ATOM 945 N N . GLY A 1 116 ? -11.076 2.827 12.296 1.00 97.00 116 GLY A N 1
ATOM 946 C CA . GLY A 1 116 ? -10.565 2.293 13.552 1.00 97.00 116 GLY A CA 1
ATOM 947 C C . GLY A 1 116 ? -10.449 3.363 14.641 1.00 97.00 116 GLY A C 1
ATOM 948 O O . GLY A 1 116 ? -10.977 3.154 15.728 1.00 97.00 116 GLY A O 1
ATOM 949 N N . TYR A 1 117 ? -9.872 4.529 14.326 1.00 96.94 117 TYR A N 1
ATOM 950 C CA . TYR A 1 117 ? -9.782 5.664 15.259 1.00 96.94 117 TYR A CA 1
ATOM 951 C C . TYR A 1 117 ? -11.132 6.284 15.630 1.00 96.94 117 TYR A C 1
ATOM 953 O O . TYR A 1 117 ? -11.261 6.862 16.701 1.00 96.94 117 TYR A O 1
ATOM 961 N N . MET A 1 118 ? -12.128 6.222 14.743 1.00 95.25 118 MET A N 1
ATOM 962 C CA . MET A 1 118 ? -13.462 6.765 15.023 1.00 95.25 118 MET A CA 1
ATOM 963 C C . MET A 1 118 ? -14.277 5.875 15.968 1.00 95.25 118 MET A C 1
ATOM 965 O O . MET A 1 118 ? -15.212 6.365 16.597 1.00 95.25 118 MET A O 1
ATOM 969 N N . ILE A 1 119 ? -13.970 4.576 16.017 1.00 92.88 119 ILE A N 1
ATOM 970 C CA . ILE A 1 119 ? -14.713 3.581 16.804 1.00 92.88 119 ILE A CA 1
ATOM 971 C C . ILE A 1 119 ? -14.001 3.258 18.128 1.00 92.88 119 ILE A C 1
ATOM 973 O O . ILE A 1 119 ? -14.678 2.867 19.080 1.00 92.88 119 ILE A O 1
ATOM 977 N N . SER A 1 120 ? -12.670 3.402 18.188 1.00 89.12 120 SER A N 1
ATOM 978 C CA . SER A 1 120 ? -11.868 3.232 19.412 1.00 89.12 120 SER A CA 1
ATOM 979 C C . SER A 1 120 ? -12.003 4.400 20.377 1.00 89.12 120 SER A C 1
ATOM 981 O O . SER A 1 120 ? -12.130 4.127 21.588 1.00 89.12 120 SER A O 1
#

Secondary structure (DSSP, 8-state):
-HHHHHHHHHHHHHHHHHHHHHHHHHHHHHHHHHHHHHHHHHHHHHHHHHHHHHHHH---TT-HHHHHHHHHHHHHHHHHHTTS---TTS--HHHHHHHHHHHHIIIIIHHHHHHHHHH-

Foldseek 3Di:
DVVVVVVCVVVVVVVVVVQLVVLLVQLVVLLVVLVVLLVVLVVLLVLLVVLLVCVVVVDDPPDPVNVVSCVSNCVQQVVQQVVDDPPPPHDCSSVVSSVVSVCCSVPVSVVSNVVSVVRD

Sequence (120 aa):
MPMLVIWISIVGKKNFSKGEKDMFILGNLLIAIGSVLHIVIYFFYFVIIIAAVLSWLRPNPYHPVINIIYRLSDIIVNPIRRFVPPLGFVDISPFITLLILYFIDLFIVRSIIQLGYMIS